Protein AF-A0A3N4M3K9-F1 (afdb_monomer_lite)

Foldseek 3Di:
DVVLCVVVCVVVVLVVVLVVVLCPDCVVVVLVVLLVVLLVVVCVVPVCLVVDDPVVSVVVSVVVVVVPPPSCPSVVVVSVVSVVVCVVVVVVSVVVVD

pLDDT: mean 87.29, std 6.63, range [66.44, 96.31]

Sequence (98 aa):
LPKTFKSRGYFDSLRKDLFTTYVNSEQKSTLITSLQSLAEAEIEKDPGLLDRNRAKAALLLDGVVEREKEVYKGVEGEIDDMLMYQRRRVEELVRGIL

InterPro domains:
  IPR055264 BOD1/SHG1 domain [PF05205] (3-87)

Structure (mmCIF, N/CA/C/O backbone):
data_AF-A0A3N4M3K9-F1
#
_entry.id   AF-A0A3N4M3K9-F1
#
loop_
_atom_site.group_PDB
_atom_site.id
_atom_site.type_symbol
_atom_site.label_atom_id
_atom_site.label_alt_id
_atom_site.label_comp_id
_atom_site.label_asym_id
_atom_site.label_entity_id
_atom_site.label_seq_id
_atom_site.pdbx_PDB_ins_code
_atom_site.Cartn_x
_atom_site.Cartn_y
_atom_site.Cartn_z
_atom_site.occupancy
_atom_site.B_iso_or_equiv
_atom_site.auth_seq_id
_atom_site.auth_comp_id
_atom_site.auth_asym_id
_atom_site.auth_atom_id
_atom_site.pdbx_PDB_model_num
ATOM 1 N N . LEU A 1 1 ? 3.381 1.907 -32.767 1.00 66.44 1 LEU A N 1
ATOM 2 C CA . LEU A 1 1 ? 4.131 2.291 -31.549 1.00 66.44 1 LEU A CA 1
ATOM 3 C C . LEU A 1 1 ? 3.484 1.761 -30.258 1.00 66.44 1 LEU A C 1
ATOM 5 O O . LEU A 1 1 ? 4.001 0.754 -29.791 1.00 66.44 1 LEU A O 1
ATOM 9 N N . PRO A 1 2 ? 2.343 2.259 -29.722 1.00 70.00 2 PRO A N 1
ATOM 10 C CA . PRO A 1 2 ? 1.759 1.709 -28.482 1.00 70.00 2 PRO A CA 1
ATOM 11 C C . PRO A 1 2 ? 1.353 0.230 -28.572 1.00 70.00 2 PRO A C 1
ATOM 13 O O . PRO A 1 2 ? 1.633 -0.548 -27.664 1.00 70.00 2 PRO A O 1
ATOM 16 N N . LYS A 1 3 ? 0.733 -0.179 -29.692 1.00 75.12 3 LYS A N 1
ATOM 17 C CA . LYS A 1 3 ? 0.383 -1.590 -29.947 1.00 75.12 3 LYS A CA 1
ATOM 18 C C . LYS A 1 3 ? 1.621 -2.488 -29.979 1.00 75.12 3 LYS A C 1
ATOM 20 O O . LYS A 1 3 ? 1.607 -3.534 -29.351 1.00 75.12 3 LYS A O 1
ATOM 25 N N . THR A 1 4 ? 2.687 -2.047 -30.647 1.00 74.19 4 THR A N 1
ATOM 26 C CA . THR A 1 4 ? 3.955 -2.783 -30.771 1.00 74.19 4 THR A CA 1
ATOM 27 C C . THR A 1 4 ? 4.698 -2.886 -29.436 1.00 74.19 4 THR A C 1
ATOM 29 O O . THR A 1 4 ? 5.226 -3.938 -29.100 1.00 74.19 4 THR A O 1
ATOM 32 N N . PHE A 1 5 ? 4.702 -1.811 -28.643 1.00 78.38 5 PHE A N 1
ATOM 33 C CA . PHE A 1 5 ? 5.297 -1.785 -27.306 1.00 78.38 5 PHE A CA 1
ATOM 34 C C . PHE A 1 5 ? 4.583 -2.749 -26.349 1.00 78.38 5 PHE A C 1
ATOM 36 O O . PHE A 1 5 ? 5.228 -3.513 -25.634 1.00 78.38 5 PHE A O 1
ATOM 43 N N . LYS A 1 6 ? 3.243 -2.771 -26.388 1.00 78.81 6 LYS A N 1
ATOM 44 C CA . LYS A 1 6 ? 2.442 -3.742 -25.631 1.00 78.81 6 LYS A CA 1
ATOM 45 C C . LYS A 1 6 ? 2.633 -5.173 -26.143 1.00 78.81 6 LYS A C 1
ATOM 47 O O . LYS A 1 6 ? 2.839 -6.069 -25.334 1.00 78.81 6 LYS A O 1
ATOM 52 N N . SER A 1 7 ? 2.611 -5.398 -27.460 1.00 79.06 7 SER A N 1
ATOM 53 C CA . SER A 1 7 ? 2.724 -6.744 -28.044 1.00 79.06 7 SER A CA 1
ATOM 54 C C . SER A 1 7 ? 4.100 -7.384 -27.843 1.00 79.06 7 SER A C 1
ATO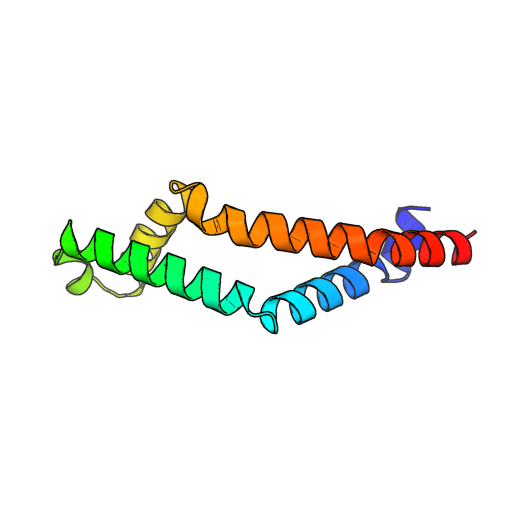M 56 O O . SER A 1 7 ? 4.195 -8.604 -27.840 1.00 79.06 7 SER A O 1
ATOM 58 N N . ARG A 1 8 ? 5.160 -6.584 -27.660 1.00 82.44 8 ARG A N 1
ATOM 59 C CA . ARG A 1 8 ? 6.508 -7.063 -27.304 1.00 82.44 8 ARG A CA 1
ATOM 60 C C . ARG A 1 8 ? 6.688 -7.360 -25.807 1.00 82.44 8 ARG A C 1
ATOM 62 O O . ARG A 1 8 ? 7.770 -7.762 -25.404 1.00 82.44 8 ARG A O 1
ATOM 69 N N . GLY A 1 9 ? 5.658 -7.159 -24.981 1.00 85.00 9 GLY A N 1
ATOM 70 C CA . GLY A 1 9 ? 5.692 -7.477 -23.549 1.00 85.00 9 GLY A CA 1
ATOM 71 C C . GLY A 1 9 ? 6.375 -6.434 -22.660 1.00 85.00 9 GLY A C 1
ATOM 72 O O . GLY A 1 9 ? 6.340 -6.576 -21.442 1.00 85.00 9 GLY A O 1
ATOM 73 N N . TYR A 1 10 ? 6.920 -5.348 -23.220 1.00 83.94 10 TYR A N 1
ATOM 74 C CA . TYR A 1 10 ? 7.659 -4.337 -22.451 1.00 83.94 10 TYR A CA 1
ATOM 75 C C . TYR A 1 10 ? 6.829 -3.674 -21.351 1.00 83.94 10 TYR A C 1
ATOM 77 O O . TYR A 1 10 ? 7.348 -3.393 -20.274 1.00 83.94 10 TYR A O 1
ATOM 85 N N . PHE A 1 11 ? 5.530 -3.471 -21.587 1.00 84.75 11 PHE A N 1
ATOM 86 C CA . PHE A 1 11 ? 4.623 -2.970 -20.554 1.00 84.75 11 PHE A CA 1
ATOM 87 C C . PHE A 1 11 ? 4.536 -3.921 -19.352 1.00 84.75 11 PHE A C 1
ATOM 89 O O . PHE A 1 11 ? 4.615 -3.476 -18.210 1.00 84.75 11 PHE A O 1
ATOM 96 N N . ASP A 1 12 ? 4.390 -5.225 -19.599 1.00 88.31 12 ASP A N 1
ATOM 97 C CA . ASP A 1 12 ? 4.263 -6.204 -18.519 1.00 88.31 12 ASP A CA 1
ATOM 98 C C . ASP A 1 12 ? 5.582 -6.378 -17.758 1.00 88.31 12 ASP A C 1
ATOM 100 O O . ASP A 1 12 ? 5.567 -6.481 -16.535 1.00 88.31 12 ASP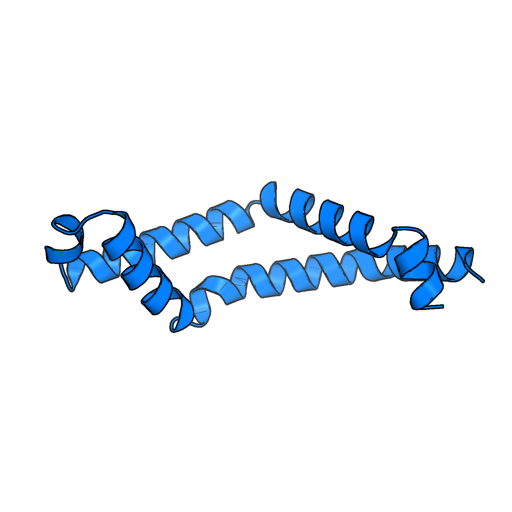 A O 1
ATOM 104 N N . SER A 1 13 ? 6.720 -6.326 -18.459 1.00 88.25 13 SER A N 1
ATOM 105 C CA . SER A 1 13 ? 8.048 -6.314 -17.838 1.00 88.25 13 SER A CA 1
ATOM 106 C C . SER A 1 13 ? 8.237 -5.112 -16.915 1.00 88.25 13 SER A C 1
ATOM 108 O O . SER A 1 13 ? 8.600 -5.293 -15.760 1.00 88.25 13 SER A O 1
ATOM 110 N N . LEU A 1 14 ? 7.918 -3.898 -17.373 1.00 86.69 14 LEU A N 1
ATOM 111 C CA . LEU A 1 14 ? 8.028 -2.694 -16.542 1.00 86.69 14 LEU A CA 1
ATOM 112 C C . LEU A 1 14 ? 7.094 -2.735 -15.331 1.00 86.69 14 LEU A C 1
ATOM 114 O O . LEU A 1 14 ? 7.505 -2.378 -14.234 1.00 86.69 14 LEU A O 1
ATOM 118 N N . ARG A 1 15 ? 5.854 -3.207 -15.511 1.00 87.88 15 ARG A N 1
ATOM 119 C CA . ARG A 1 15 ? 4.897 -3.381 -14.411 1.00 87.88 15 ARG A CA 1
ATOM 120 C C . ARG A 1 15 ? 5.418 -4.363 -13.360 1.00 87.88 15 ARG A C 1
ATOM 122 O O . ARG A 1 15 ? 5.278 -4.104 -12.169 1.00 87.88 15 ARG A O 1
ATOM 129 N N . LYS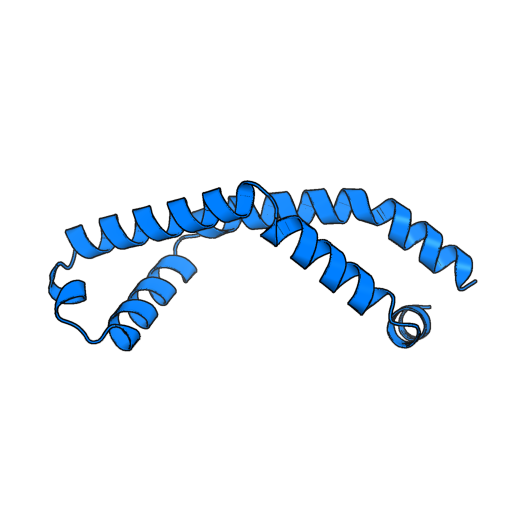 A 1 16 ? 5.990 -5.491 -13.794 1.00 91.31 16 LYS A N 1
ATOM 130 C CA . LYS A 1 16 ? 6.584 -6.496 -12.901 1.00 91.31 16 LYS A CA 1
ATOM 131 C C . LYS A 1 16 ? 7.785 -5.935 -12.156 1.00 91.31 16 LYS A C 1
ATOM 133 O O . LYS A 1 16 ? 7.827 -6.066 -10.941 1.00 91.31 16 LYS A O 1
ATOM 138 N N . ASP A 1 17 ? 8.695 -5.272 -12.862 1.00 88.88 17 ASP A N 1
ATOM 139 C CA . ASP A 1 17 ? 9.879 -4.665 -12.257 1.00 88.88 17 ASP A CA 1
ATOM 140 C C . ASP A 1 17 ? 9.477 -3.624 -11.207 1.00 88.88 17 ASP A C 1
ATOM 142 O O . ASP A 1 17 ? 9.941 -3.701 -10.076 1.00 88.88 17 ASP A O 1
ATOM 146 N N . LEU A 1 18 ? 8.548 -2.721 -11.543 1.00 89.62 18 LEU A N 1
ATOM 147 C CA . LEU A 1 18 ? 8.016 -1.714 -10.622 1.00 89.62 18 LEU A CA 1
ATOM 148 C C . LEU A 1 18 ? 7.413 -2.357 -9.366 1.00 89.62 18 LEU A C 1
ATOM 150 O O . LEU A 1 18 ? 7.739 -1.965 -8.248 1.00 89.62 18 LEU A O 1
ATOM 154 N N . PHE A 1 19 ? 6.570 -3.378 -9.546 1.00 90.81 19 PHE A N 1
ATOM 155 C CA . PHE A 1 19 ? 5.968 -4.106 -8.432 1.00 90.81 19 PHE A CA 1
ATOM 156 C C . PHE A 1 19 ? 7.028 -4.780 -7.554 1.00 90.81 19 PHE A C 1
ATOM 158 O O . PHE A 1 19 ? 6.972 -4.681 -6.332 1.00 90.81 19 PHE A O 1
ATOM 165 N N . THR A 1 20 ? 8.014 -5.443 -8.158 1.00 92.06 20 THR A N 1
ATOM 166 C CA . THR A 1 20 ? 9.107 -6.087 -7.427 1.00 92.06 20 THR A CA 1
ATOM 167 C C . THR A 1 20 ? 9.971 -5.068 -6.689 1.00 92.06 20 THR A C 1
ATOM 169 O O . THR A 1 20 ? 10.343 -5.326 -5.547 1.00 92.06 20 THR A O 1
ATOM 172 N N . THR A 1 21 ? 10.273 -3.916 -7.286 1.00 89.31 21 THR A N 1
ATOM 173 C CA . THR A 1 21 ? 11.016 -2.841 -6.618 1.00 89.31 21 THR A CA 1
ATOM 174 C C . THR A 1 21 ? 10.245 -2.326 -5.408 1.00 89.31 21 THR A C 1
ATOM 176 O O . THR A 1 21 ? 10.799 -2.308 -4.315 1.00 89.31 21 THR A O 1
ATOM 179 N N . TYR A 1 22 ? 8.959 -2.012 -5.571 1.00 89.56 22 TYR A N 1
ATOM 180 C CA . TYR A 1 22 ? 8.112 -1.541 -4.476 1.00 89.56 22 TYR A CA 1
ATOM 181 C C . TYR A 1 22 ? 7.972 -2.566 -3.341 1.00 89.56 22 TYR A C 1
ATOM 183 O O . TYR A 1 22 ? 8.138 -2.241 -2.171 1.00 89.56 22 TYR A O 1
ATOM 191 N N . VAL A 1 23 ? 7.719 -3.840 -3.656 1.00 90.31 23 VAL A N 1
ATOM 192 C CA . VAL A 1 23 ? 7.540 -4.881 -2.625 1.00 90.31 23 VAL A CA 1
ATOM 193 C C . VAL A 1 23 ? 8.812 -5.122 -1.800 1.00 90.31 23 VAL A C 1
ATOM 195 O O . VAL A 1 23 ? 8.718 -5.620 -0.675 1.00 90.31 23 VAL A O 1
ATOM 198 N N . ASN A 1 24 ? 9.981 -4.778 -2.342 1.00 90.50 24 ASN A N 1
ATOM 199 C CA . ASN A 1 24 ? 11.270 -4.887 -1.661 1.00 90.50 24 ASN A CA 1
ATOM 200 C C . ASN A 1 24 ? 11.758 -3.560 -1.057 1.00 90.50 24 ASN A C 1
ATOM 202 O O . ASN A 1 24 ? 12.844 -3.538 -0.481 1.00 90.50 24 ASN A O 1
ATOM 206 N N . SER A 1 25 ? 11.002 -2.468 -1.189 1.00 87.12 25 SER A N 1
ATOM 207 C CA . SER A 1 25 ? 11.389 -1.161 -0.664 1.00 87.12 25 SER A CA 1
ATOM 208 C C . SER A 1 25 ? 10.912 -0.958 0.779 1.00 87.12 25 SER A C 1
ATOM 210 O O . SER A 1 25 ? 10.021 -1.659 1.273 1.00 87.12 25 SER A O 1
ATOM 212 N N . GLU A 1 26 ? 11.491 0.021 1.477 1.00 87.56 26 GLU A N 1
ATOM 213 C CA . GLU A 1 26 ? 11.076 0.363 2.845 1.00 87.56 26 GLU A CA 1
ATOM 214 C C . GLU A 1 26 ? 9.636 0.895 2.892 1.00 87.56 26 GLU A C 1
ATOM 216 O O . GLU A 1 26 ? 8.929 0.698 3.879 1.00 87.56 26 GLU A O 1
ATOM 221 N N . GLN A 1 27 ? 9.147 1.471 1.797 1.00 84.75 27 GLN A N 1
ATOM 222 C CA . GLN A 1 27 ? 7.806 2.040 1.670 1.00 84.75 27 GLN A CA 1
ATOM 223 C C . GLN A 1 27 ? 6.701 0.988 1.799 1.00 84.75 27 GLN A C 1
ATOM 225 O O . GLN A 1 27 ? 5.610 1.307 2.272 1.00 84.75 27 GLN A O 1
ATOM 230 N N . LYS A 1 28 ? 6.968 -0.282 1.463 1.00 90.44 28 LYS A N 1
ATOM 231 C CA . LYS A 1 28 ? 6.048 -1.376 1.809 1.00 90.44 28 LYS A CA 1
ATOM 232 C C . LYS A 1 28 ? 5.854 -1.464 3.321 1.00 90.44 28 LYS A C 1
ATOM 234 O O . LYS A 1 28 ? 4.733 -1.661 3.784 1.00 90.44 28 LYS A O 1
ATOM 239 N N . SER A 1 29 ? 6.937 -1.341 4.088 1.00 91.00 29 SER A N 1
ATOM 240 C CA . SER A 1 29 ? 6.861 -1.379 5.548 1.00 91.00 29 SER A CA 1
ATOM 241 C C . SER A 1 29 ? 6.119 -0.155 6.085 1.00 91.00 29 SER A C 1
ATOM 243 O O . SER A 1 29 ? 5.253 -0.307 6.939 1.00 91.00 29 SER A O 1
ATOM 245 N N . THR A 1 30 ? 6.344 1.027 5.500 1.00 89.81 30 THR A N 1
ATOM 246 C CA . THR A 1 30 ? 5.582 2.245 5.806 1.00 89.81 30 THR A CA 1
ATOM 247 C C . THR A 1 30 ? 4.082 2.061 5.573 1.00 89.81 30 THR A C 1
ATOM 249 O O . THR A 1 30 ? 3.306 2.363 6.473 1.00 89.81 30 THR A O 1
ATOM 252 N N . LEU A 1 31 ? 3.665 1.502 4.427 1.00 91.06 31 LEU A N 1
ATOM 253 C CA . LEU A 1 31 ? 2.249 1.230 4.151 1.00 91.06 31 LEU A CA 1
ATOM 254 C C . LEU A 1 31 ? 1.643 0.281 5.192 1.00 91.06 31 LEU A C 1
ATOM 256 O O . LEU A 1 31 ? 0.550 0.534 5.691 1.00 91.06 31 LEU A O 1
ATOM 260 N N . ILE A 1 32 ? 2.345 -0.806 5.529 1.00 93.06 32 ILE A N 1
ATOM 261 C CA . ILE A 1 32 ? 1.875 -1.769 6.534 1.00 93.06 32 ILE A CA 1
ATOM 262 C C . ILE A 1 32 ? 1.682 -1.076 7.886 1.00 93.06 32 ILE A C 1
ATOM 264 O O . ILE A 1 32 ? 0.638 -1.257 8.506 1.00 93.06 32 ILE A O 1
ATOM 268 N N . THR A 1 33 ? 2.642 -0.253 8.310 1.00 92.50 33 THR A N 1
ATOM 269 C CA . THR A 1 33 ? 2.549 0.514 9.558 1.00 92.50 33 THR A CA 1
ATOM 270 C C . THR A 1 33 ? 1.361 1.474 9.536 1.00 92.50 33 THR A C 1
ATOM 272 O O . THR A 1 33 ? 0.593 1.511 10.491 1.00 92.50 33 THR A O 1
ATOM 275 N N . SER A 1 34 ? 1.142 2.203 8.439 1.00 91.75 34 SER A N 1
ATOM 276 C CA . SER A 1 34 ? -0.014 3.099 8.303 1.00 91.75 34 SER A CA 1
ATOM 277 C C . SER A 1 34 ? -1.347 2.350 8.386 1.00 91.75 34 SER A C 1
ATOM 279 O O . SER A 1 34 ? -2.264 2.811 9.064 1.00 91.75 34 SER A O 1
ATOM 281 N N . LEU A 1 35 ? -1.452 1.180 7.748 1.00 93.94 35 LEU A N 1
ATOM 282 C CA . LEU A 1 35 ? -2.641 0.326 7.828 1.00 93.94 35 LEU A CA 1
ATOM 283 C C . LEU A 1 35 ? -2.868 -0.207 9.249 1.00 93.94 35 LEU A C 1
ATOM 285 O O . LEU A 1 35 ? -4.007 -0.249 9.706 1.00 93.94 35 LEU A O 1
ATOM 289 N N . GLN A 1 3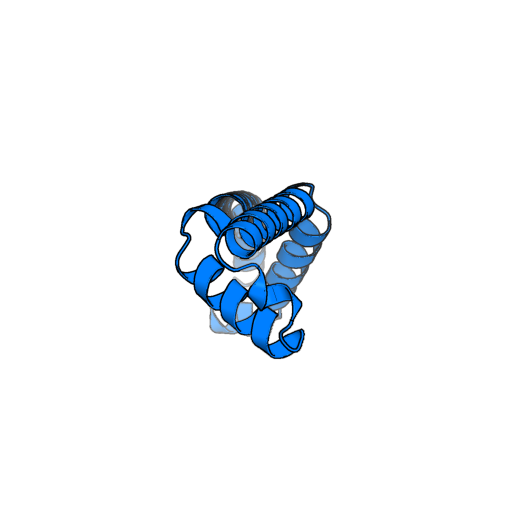6 ? -1.799 -0.588 9.953 1.00 94.31 36 GLN A N 1
ATOM 290 C CA . GLN A 1 36 ? -1.870 -1.034 11.347 1.00 94.31 36 GLN A CA 1
ATOM 291 C C . GLN A 1 36 ? -2.353 0.086 12.265 1.00 94.31 36 GLN A C 1
ATOM 293 O O . GLN A 1 36 ? -3.326 -0.114 12.983 1.00 94.31 36 GLN A O 1
ATOM 298 N N . SER A 1 37 ? -1.751 1.274 12.185 1.00 93.56 37 SER A N 1
ATOM 299 C CA . SER A 1 37 ? -2.160 2.418 13.005 1.00 93.56 37 SER A CA 1
ATOM 300 C C . SER A 1 37 ? -3.605 2.841 12.735 1.00 93.56 37 SER A C 1
ATOM 302 O O . SER A 1 37 ? -4.332 3.180 13.666 1.00 93.56 37 SER A O 1
ATOM 304 N N . LEU A 1 38 ? -4.055 2.789 11.477 1.00 94.38 38 LEU A N 1
ATOM 305 C CA . LEU A 1 38 ? -5.455 3.048 11.140 1.00 94.38 38 LEU A CA 1
ATOM 306 C C . LEU A 1 38 ? -6.379 1.990 11.748 1.00 94.38 38 LEU A C 1
ATOM 308 O O . LEU A 1 38 ? -7.410 2.338 12.322 1.00 94.38 38 LEU A O 1
ATOM 312 N N . ALA A 1 39 ? -6.016 0.711 11.644 1.00 93.75 39 ALA A N 1
ATOM 313 C CA . ALA A 1 39 ? -6.802 -0.372 12.218 1.00 93.75 39 ALA A CA 1
ATOM 314 C C . ALA A 1 39 ? -6.883 -0.276 13.747 1.00 93.75 39 ALA A C 1
ATOM 316 O O . ALA A 1 39 ? -7.964 -0.442 14.304 1.00 93.75 39 ALA A O 1
ATOM 317 N N . GLU A 1 40 ? -5.775 0.036 14.418 1.00 95.19 40 GLU A N 1
ATOM 318 C CA . GLU A 1 40 ? -5.719 0.266 15.865 1.00 95.19 40 GLU A CA 1
ATOM 319 C C . GLU A 1 40 ? -6.631 1.426 16.276 1.00 95.19 40 GLU A C 1
ATOM 321 O O . GLU A 1 40 ? -7.498 1.248 17.130 1.00 95.19 40 GLU A O 1
ATOM 326 N N . ALA A 1 41 ? -6.522 2.573 15.600 1.00 94.81 41 ALA A N 1
ATOM 327 C CA . ALA A 1 41 ? -7.369 3.732 15.866 1.00 94.81 41 ALA A CA 1
ATOM 328 C C . ALA A 1 41 ? -8.862 3.443 15.634 1.00 94.81 41 ALA A C 1
ATOM 330 O O . ALA A 1 41 ? -9.719 4.018 16.306 1.00 94.81 41 ALA A O 1
ATOM 331 N N . GLU A 1 42 ? -9.203 2.574 14.682 1.00 94.62 42 GLU A N 1
ATOM 332 C CA . GLU A 1 42 ? -10.594 2.195 14.435 1.00 94.62 42 GLU A CA 1
ATOM 333 C C . GLU A 1 42 ? -11.110 1.168 15.454 1.00 94.62 42 GLU A C 1
ATOM 335 O O . GLU A 1 42 ? -12.261 1.259 15.875 1.00 94.62 42 GLU A O 1
ATOM 340 N N . ILE A 1 43 ? -10.260 0.249 15.923 1.00 95.19 43 ILE A N 1
ATOM 341 C CA . ILE A 1 43 ? -10.579 -0.681 17.019 1.00 95.19 43 ILE A CA 1
ATOM 342 C C . ILE A 1 43 ? -10.799 0.076 18.334 1.00 95.19 43 ILE A C 1
ATOM 344 O O . ILE A 1 43 ? -11.692 -0.280 19.097 1.00 95.19 43 ILE A O 1
ATOM 348 N N . GLU A 1 44 ? -10.034 1.135 18.603 1.00 96.31 44 GLU A N 1
ATOM 349 C CA . GLU A 1 44 ? -10.259 1.987 19.777 1.00 96.31 44 GLU A CA 1
ATOM 350 C C . GLU A 1 44 ? -11.635 2.672 19.744 1.00 96.31 44 GLU A C 1
ATOM 352 O O . GLU A 1 44 ? -12.275 2.826 20.786 1.00 96.31 44 GLU A O 1
ATOM 357 N N . LYS A 1 45 ? -12.118 3.053 18.553 1.00 95.19 45 LYS A N 1
ATOM 358 C CA . LYS A 1 45 ? -13.449 3.657 18.368 1.00 95.19 45 LYS A CA 1
ATOM 359 C C . LYS A 1 45 ? -14.579 2.628 18.416 1.00 95.19 45 LYS A C 1
ATOM 361 O O . LYS A 1 45 ? -15.622 2.909 19.005 1.00 95.19 45 LYS A O 1
ATOM 366 N N . ASP A 1 46 ? -14.391 1.468 17.788 1.00 94.75 46 ASP A N 1
ATOM 367 C CA . ASP A 1 46 ? -15.332 0.341 17.794 1.00 94.75 46 ASP A CA 1
ATOM 368 C C . ASP A 1 46 ? -14.622 -0.959 18.219 1.00 94.75 46 ASP A C 1
ATOM 370 O O . ASP A 1 46 ? -14.218 -1.761 17.366 1.00 94.75 46 ASP A O 1
ATOM 374 N N . PRO A 1 47 ? -14.524 -1.233 19.537 1.00 94.75 47 PRO A N 1
ATOM 375 C CA . PRO A 1 47 ? -13.942 -2.479 20.040 1.00 94.75 47 PRO A CA 1
ATOM 376 C C . PRO A 1 47 ? -14.661 -3.734 19.528 1.00 94.75 47 PRO A C 1
ATOM 378 O O . PRO A 1 47 ? -14.052 -4.798 19.417 1.00 94.75 47 PRO A O 1
ATOM 381 N N . GLY A 1 48 ? -15.939 -3.608 19.145 1.00 94.12 48 GLY A N 1
ATOM 382 C CA . GLY A 1 48 ? -16.735 -4.693 18.577 1.00 94.12 48 GLY A CA 1
ATOM 383 C C . GLY A 1 48 ? -16.236 -5.170 17.210 1.00 94.12 48 GLY A C 1
ATOM 384 O O . GLY A 1 48 ? -16.693 -6.204 16.721 1.00 94.12 48 GLY A O 1
ATOM 385 N N . LEU A 1 49 ? -15.286 -4.472 16.575 1.00 93.50 49 LEU A N 1
ATOM 386 C CA . LEU A 1 49 ? -14.559 -4.984 15.410 1.00 93.50 49 LEU A CA 1
ATOM 387 C C . LEU A 1 49 ? -13.810 -6.287 15.719 1.00 93.50 49 LEU A C 1
ATOM 389 O O . LEU A 1 49 ? -13.748 -7.157 14.848 1.00 93.50 49 LEU A O 1
ATOM 393 N N . LEU A 1 50 ? -13.302 -6.448 16.945 1.00 92.75 50 LEU A N 1
ATOM 394 C CA . LEU A 1 50 ? -12.581 -7.649 17.378 1.00 92.75 50 LEU A CA 1
ATOM 395 C C . LEU A 1 50 ? -13.496 -8.868 17.546 1.00 92.75 50 LEU A C 1
ATOM 397 O O . LEU A 1 50 ? -13.058 -9.999 17.336 1.00 92.75 50 LEU A O 1
ATOM 401 N N . ASP A 1 51 ? -14.772 -8.640 17.855 1.00 94.75 51 ASP A N 1
ATOM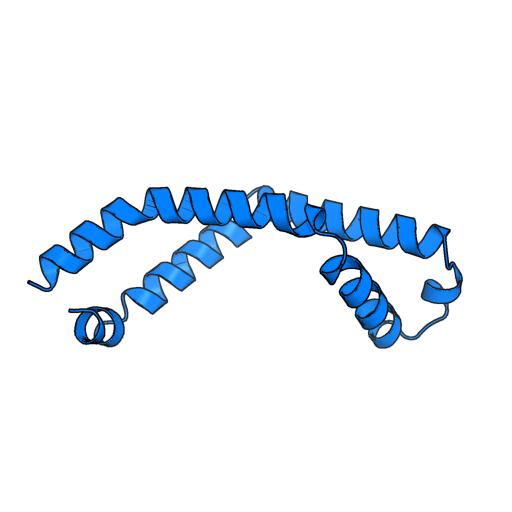 402 C CA . ASP A 1 51 ? -15.775 -9.698 18.022 1.00 94.75 51 ASP A CA 1
ATOM 403 C C . ASP A 1 51 ? -16.338 -10.197 16.680 1.00 94.75 51 ASP A C 1
ATOM 405 O O . ASP A 1 51 ? -17.021 -11.224 16.601 1.00 94.75 51 ASP A O 1
ATOM 409 N N . ARG A 1 52 ? -16.078 -9.468 15.587 1.00 93.31 52 ARG A N 1
ATOM 410 C CA . ARG A 1 52 ? -16.551 -9.832 14.248 1.00 93.31 52 ARG A CA 1
ATOM 411 C C . ARG A 1 52 ? -15.679 -10.922 13.639 1.00 93.31 52 ARG A C 1
ATOM 413 O O . ARG A 1 52 ? -14.485 -11.048 13.891 1.00 93.31 52 ARG A O 1
ATOM 420 N N . ASN A 1 53 ? -16.270 -11.668 12.704 1.00 95.44 53 ASN A N 1
ATOM 421 C CA . ASN A 1 53 ? -15.477 -12.499 11.805 1.00 95.44 53 ASN A CA 1
ATOM 422 C C . ASN A 1 53 ? -14.440 -11.626 11.075 1.00 95.44 53 ASN A C 1
ATOM 424 O O . ASN A 1 53 ? -14.788 -10.577 10.527 1.00 95.44 53 ASN A O 1
ATOM 428 N N . ARG A 1 54 ? -13.195 -12.113 11.012 1.00 92.06 54 ARG A N 1
ATOM 429 C CA . ARG A 1 54 ? -12.052 -11.443 10.375 1.00 92.06 54 ARG A CA 1
ATOM 430 C C . ARG A 1 54 ? -12.357 -10.882 8.988 1.00 92.06 54 ARG A C 1
ATOM 432 O O . ARG A 1 54 ? -11.985 -9.752 8.715 1.00 92.06 54 ARG A O 1
ATOM 439 N N . ALA A 1 55 ? -13.062 -11.623 8.132 1.00 93.94 55 ALA A N 1
ATOM 440 C CA . ALA A 1 55 ? -13.402 -11.160 6.786 1.00 93.94 55 ALA A CA 1
ATOM 441 C C . ALA A 1 55 ? -14.334 -9.939 6.814 1.00 93.94 55 ALA A C 1
ATOM 443 O O . ALA A 1 55 ? -14.175 -9.009 6.031 1.00 93.94 55 ALA A O 1
ATOM 444 N N . LYS A 1 56 ? -15.290 -9.911 7.750 1.00 94.69 56 LYS A N 1
ATOM 445 C CA . LYS A 1 56 ? -16.205 -8.777 7.922 1.00 94.69 56 LYS A CA 1
ATOM 446 C C . LYS A 1 56 ? -15.495 -7.568 8.530 1.00 94.69 56 LYS A C 1
ATOM 448 O O . LYS A 1 56 ? -1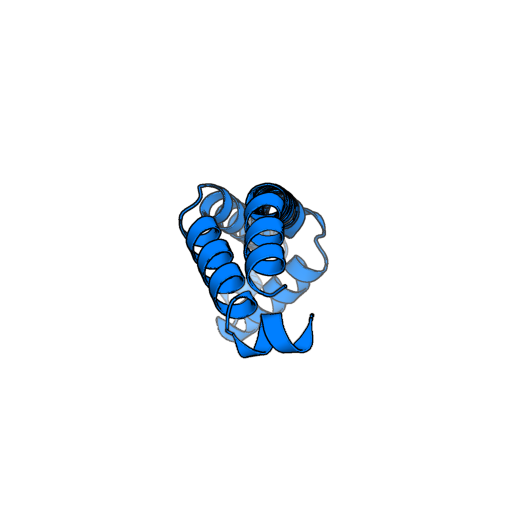5.780 -6.450 8.121 1.00 94.69 56 LYS A O 1
ATOM 453 N N . ALA A 1 57 ? -14.599 -7.786 9.491 1.00 93.50 57 ALA A N 1
ATOM 454 C CA . ALA A 1 57 ? -13.778 -6.720 10.063 1.00 93.50 57 ALA A CA 1
ATOM 455 C C . ALA A 1 57 ? -12.840 -6.113 9.006 1.00 93.50 57 ALA A C 1
ATOM 457 O O . ALA A 1 57 ? -12.813 -4.897 8.856 1.00 93.50 57 ALA A O 1
ATOM 458 N N . ALA A 1 58 ? -12.168 -6.952 8.209 1.00 93.62 58 ALA A N 1
ATOM 459 C CA . ALA A 1 58 ? -11.307 -6.517 7.110 1.00 93.62 58 ALA A CA 1
ATOM 460 C C . ALA A 1 58 ? -12.065 -5.648 6.097 1.00 93.62 58 ALA A C 1
ATOM 462 O O . ALA A 1 58 ? -11.622 -4.550 5.803 1.00 93.62 58 ALA A O 1
ATOM 463 N N . LEU A 1 59 ? -13.257 -6.069 5.658 1.00 94.81 59 LEU A N 1
ATOM 464 C CA . LEU A 1 59 ? -14.086 -5.271 4.744 1.00 94.81 59 LEU A CA 1
ATOM 465 C C . LEU A 1 59 ? -14.462 -3.887 5.303 1.00 94.81 59 LEU A C 1
ATOM 467 O O . LEU A 1 59 ? -14.583 -2.925 4.548 1.00 94.81 59 LEU A O 1
ATOM 471 N N . LEU A 1 60 ? -14.687 -3.779 6.615 1.00 94.12 60 LEU A N 1
ATOM 472 C CA . LEU A 1 60 ? -14.999 -2.498 7.252 1.00 94.12 60 LEU A CA 1
ATOM 473 C C . LEU A 1 60 ? -13.766 -1.595 7.312 1.00 94.12 60 LEU A C 1
ATOM 475 O O . LEU A 1 60 ? -13.877 -0.414 6.986 1.00 94.12 60 LEU A O 1
ATOM 479 N N . LEU A 1 61 ? -12.615 -2.162 7.678 1.00 93.19 61 LEU A N 1
ATOM 480 C CA . LEU A 1 61 ? -11.332 -1.462 7.703 1.00 93.19 61 LEU A CA 1
ATOM 481 C C . LEU A 1 61 ? -10.919 -1.001 6.303 1.00 93.19 61 LEU A C 1
ATOM 483 O O . LEU A 1 61 ? -10.578 0.166 6.148 1.00 93.19 61 LEU A O 1
ATOM 487 N N . ASP A 1 62 ? -11.053 -1.848 5.280 1.00 92.06 62 ASP A N 1
ATOM 488 C CA . ASP A 1 62 ? -10.811 -1.481 3.878 1.00 92.06 62 ASP A CA 1
ATOM 489 C C . ASP A 1 62 ? -11.662 -0.271 3.477 1.00 92.06 62 ASP A C 1
ATOM 491 O O . ASP A 1 62 ? -11.169 0.682 2.880 1.00 92.06 62 ASP A O 1
ATOM 495 N N . GLY A 1 63 ? -12.935 -0.251 3.884 1.00 92.75 63 GLY A N 1
ATOM 496 C CA . GLY A 1 63 ? -13.802 0.899 3.651 1.00 92.75 63 GLY A CA 1
ATOM 497 C C . GLY A 1 63 ? -13.304 2.185 4.322 1.00 92.75 63 GLY A C 1
ATOM 498 O O . GLY A 1 63 ? -13.509 3.266 3.774 1.00 92.75 63 GLY A O 1
ATOM 499 N N . VAL A 1 64 ? -12.688 2.102 5.505 1.00 92.81 64 VAL A N 1
ATOM 500 C CA . VAL A 1 64 ? -12.078 3.260 6.186 1.00 92.81 64 VAL A CA 1
ATOM 501 C C . VAL A 1 64 ? -10.820 3.709 5.450 1.00 92.81 64 VAL A C 1
ATOM 503 O O . VAL A 1 64 ? -10.685 4.898 5.178 1.00 92.81 64 VAL A O 1
ATOM 506 N N . VAL A 1 65 ? -9.955 2.768 5.071 1.00 92.12 65 VAL A N 1
ATOM 507 C CA . VAL A 1 65 ? -8.727 3.030 4.312 1.00 92.12 65 VAL A CA 1
ATOM 508 C C . VAL A 1 65 ? -9.029 3.758 2.999 1.00 92.12 65 VAL A C 1
ATOM 510 O O . VAL A 1 65 ? -8.413 4.779 2.722 1.00 92.12 65 VAL A O 1
ATOM 513 N N . GLU A 1 66 ? -10.028 3.311 2.234 1.00 89.06 66 GLU A N 1
ATOM 514 C CA . GLU A 1 66 ? -10.461 3.949 0.976 1.00 89.06 66 GLU A CA 1
ATOM 515 C C . GLU A 1 66 ? -10.913 5.411 1.152 1.00 89.06 66 GLU A C 1
ATOM 517 O O . GLU A 1 66 ? -10.837 6.218 0.225 1.00 89.06 66 GLU A O 1
ATOM 522 N N . ARG A 1 67 ? -11.399 5.780 2.344 1.00 89.94 67 ARG A N 1
ATOM 523 C CA . ARG A 1 67 ? -11.790 7.163 2.659 1.00 89.94 67 ARG A CA 1
ATOM 524 C C . ARG A 1 67 ? -10.629 7.995 3.196 1.00 89.94 67 ARG A C 1
ATOM 526 O O . ARG A 1 67 ? -10.686 9.222 3.106 1.00 89.94 67 ARG A O 1
ATOM 533 N N . GLU A 1 68 ? -9.601 7.354 3.746 1.00 87.44 68 GLU A N 1
ATOM 534 C CA . GLU A 1 68 ? -8.443 8.019 4.329 1.00 87.44 68 GLU A CA 1
ATOM 535 C C . GLU A 1 68 ? -7.368 8.256 3.266 1.00 87.44 68 GLU A C 1
ATOM 537 O O . GLU A 1 68 ? -6.507 7.420 2.984 1.00 87.44 68 GLU A O 1
ATOM 542 N N . LYS A 1 69 ? -7.415 9.450 2.677 1.00 77.50 69 LYS A N 1
ATOM 543 C CA . LYS A 1 69 ? -6.564 9.846 1.550 1.00 77.50 69 LYS A CA 1
ATOM 544 C C . LYS A 1 69 ? -5.063 9.727 1.845 1.00 77.50 69 LYS A C 1
ATOM 546 O O . LYS A 1 69 ? -4.266 9.535 0.930 1.00 77.50 69 LYS A O 1
ATOM 551 N N . GLU A 1 70 ? -4.662 9.856 3.106 1.00 83.25 70 GLU A N 1
ATOM 552 C CA . GLU A 1 70 ? -3.249 9.894 3.478 1.00 83.25 70 GLU A CA 1
ATOM 553 C C . GLU A 1 70 ? -2.595 8.500 3.549 1.00 83.25 70 GLU A C 1
ATOM 555 O O . GLU A 1 70 ? -1.371 8.419 3.463 1.00 83.25 70 GLU A O 1
ATOM 560 N N . VAL A 1 71 ? -3.366 7.402 3.620 1.00 85.31 71 VAL A N 1
ATOM 561 C CA . VAL A 1 71 ? -2.803 6.036 3.717 1.00 85.31 71 VAL A CA 1
ATOM 562 C C . VAL A 1 71 ? -2.020 5.656 2.461 1.00 85.31 71 VAL A C 1
ATOM 564 O O . VAL A 1 71 ? -0.928 5.095 2.550 1.00 85.31 71 VAL A O 1
ATOM 567 N N . TYR A 1 72 ? -2.553 5.982 1.282 1.00 84.56 72 TYR A N 1
ATOM 568 C CA . TYR A 1 72 ? -1.928 5.619 0.007 1.00 84.56 72 TYR A CA 1
ATOM 569 C C . TYR A 1 72 ? -0.953 6.666 -0.521 1.00 84.56 72 TYR A C 1
ATOM 571 O O . TYR A 1 72 ? -0.087 6.336 -1.325 1.00 84.56 72 TYR A O 1
ATOM 579 N N . LYS A 1 73 ? -1.027 7.907 -0.040 1.00 80.62 73 LYS A N 1
ATOM 580 C CA . LYS A 1 73 ? -0.247 9.036 -0.563 1.00 80.62 73 LYS A CA 1
ATOM 581 C C . LYS A 1 73 ? 1.265 8.794 -0.570 1.00 80.62 73 LYS A C 1
ATOM 583 O O . LYS A 1 73 ? 1.942 9.175 -1.521 1.00 80.62 73 LYS A O 1
ATOM 588 N N . GLY A 1 74 ? 1.797 8.140 0.466 1.00 75.62 74 GLY A N 1
ATOM 589 C CA . GLY A 1 74 ? 3.219 7.779 0.524 1.00 75.62 74 GLY A CA 1
ATOM 590 C C . GLY A 1 74 ? 3.616 6.727 -0.519 1.00 75.62 74 GLY A C 1
ATOM 591 O O . GLY A 1 74 ? 4.715 6.772 -1.061 1.00 75.62 74 GLY A O 1
ATOM 592 N N . VAL A 1 75 ? 2.707 5.806 -0.837 1.00 81.94 75 VAL A N 1
ATOM 593 C CA . VAL A 1 75 ? 2.912 4.762 -1.849 1.00 81.94 75 VAL A CA 1
ATOM 594 C C . VAL A 1 75 ? 2.779 5.324 -3.258 1.00 81.94 75 VAL A C 1
ATOM 596 O O . VAL A 1 75 ? 3.586 4.992 -4.119 1.00 81.94 75 VAL A O 1
ATOM 599 N N . GLU A 1 76 ? 1.792 6.188 -3.490 1.00 84.50 76 GLU A N 1
ATOM 600 C CA . GLU A 1 76 ? 1.582 6.855 -4.776 1.00 84.50 76 GLU A CA 1
ATOM 601 C C . GLU A 1 76 ? 2.790 7.712 -5.166 1.00 84.50 76 GLU A C 1
ATOM 603 O O . GLU A 1 76 ? 3.292 7.570 -6.278 1.00 84.50 76 GLU A O 1
ATOM 608 N N . GLY A 1 77 ? 3.313 8.522 -4.237 1.00 84.94 77 GLY A N 1
ATOM 609 C CA . GLY A 1 77 ? 4.498 9.348 -4.491 1.00 84.94 77 GLY A CA 1
ATOM 610 C C . GLY A 1 77 ? 5.742 8.524 -4.832 1.00 84.94 77 GLY A C 1
ATOM 611 O O . GLY A 1 77 ? 6.456 8.838 -5.779 1.00 84.94 77 GLY A O 1
ATOM 612 N N . GLU A 1 78 ? 5.962 7.418 -4.123 1.00 81.94 78 GLU A N 1
ATOM 613 C CA . GLU A 1 78 ? 7.077 6.516 -4.414 1.00 81.94 78 GLU A CA 1
ATOM 614 C C . GLU A 1 78 ? 6.919 5.840 -5.783 1.00 81.94 78 GLU A C 1
ATOM 616 O O . GLU A 1 78 ? 7.871 5.744 -6.556 1.00 81.94 78 GLU A O 1
ATOM 621 N N . ILE A 1 79 ? 5.712 5.368 -6.107 1.00 85.25 79 ILE A N 1
ATOM 622 C CA . ILE A 1 79 ? 5.425 4.786 -7.419 1.00 85.25 79 ILE A CA 1
ATOM 623 C C . ILE A 1 79 ? 5.687 5.819 -8.520 1.00 85.25 79 ILE A C 1
ATOM 625 O O . ILE A 1 79 ? 6.284 5.467 -9.539 1.00 85.25 79 ILE A O 1
ATOM 629 N N . ASP A 1 80 ? 5.300 7.077 -8.315 1.00 87.38 80 ASP A N 1
ATOM 630 C CA . ASP A 1 80 ? 5.580 8.164 -9.250 1.00 87.38 80 ASP A CA 1
ATOM 631 C C . ASP A 1 80 ? 7.088 8.396 -9.423 1.00 87.38 80 ASP A C 1
ATOM 633 O O . ASP A 1 80 ? 7.566 8.455 -10.560 1.00 87.38 80 ASP A O 1
ATOM 637 N N . ASP A 1 81 ? 7.864 8.428 -8.339 1.00 87.25 81 ASP A N 1
ATOM 638 C CA . ASP A 1 81 ? 9.325 8.569 -8.389 1.00 87.25 81 ASP A CA 1
ATOM 639 C C . ASP A 1 81 ? 9.990 7.390 -9.120 1.00 87.25 81 ASP A C 1
ATOM 641 O O . ASP A 1 81 ? 10.850 7.574 -9.995 1.00 87.25 81 ASP A O 1
ATOM 645 N N . MET A 1 82 ? 9.541 6.162 -8.847 1.00 85.00 82 MET A N 1
ATOM 646 C CA . MET A 1 82 ? 9.994 4.972 -9.566 1.00 85.00 82 MET A CA 1
ATOM 647 C C . MET A 1 82 ? 9.646 5.053 -11.059 1.00 85.00 82 MET A C 1
ATOM 649 O O . MET A 1 82 ? 10.477 4.721 -11.909 1.00 85.00 82 MET A O 1
ATOM 653 N N . LEU A 1 83 ? 8.444 5.514 -11.414 1.00 83.69 83 LEU A N 1
ATOM 654 C CA . LEU A 1 83 ? 8.031 5.708 -12.805 1.00 83.69 83 LEU A CA 1
ATOM 655 C C . LEU A 1 83 ? 8.867 6.794 -13.497 1.00 83.69 83 LEU A C 1
ATOM 657 O O . LEU A 1 83 ? 9.263 6.610 -14.654 1.00 83.69 83 LEU A O 1
ATOM 661 N N . MET A 1 84 ? 9.203 7.884 -12.800 1.00 84.69 84 MET A N 1
ATOM 662 C CA . MET A 1 84 ? 10.109 8.915 -13.312 1.00 84.69 84 MET A CA 1
ATOM 663 C C . MET A 1 84 ? 11.505 8.354 -13.586 1.00 84.69 84 MET A C 1
ATOM 665 O O . MET A 1 84 ? 12.090 8.649 -14.632 1.00 84.69 84 MET A O 1
ATOM 669 N N . TYR A 1 85 ? 12.026 7.497 -12.707 1.00 81.75 85 TYR A N 1
ATOM 670 C CA . TYR A 1 85 ? 13.304 6.820 -12.926 1.00 81.75 85 TYR A CA 1
ATOM 671 C C . TYR A 1 85 ? 13.256 5.877 -14.141 1.00 81.75 85 TYR A C 1
ATOM 673 O O . TYR A 1 85 ? 14.150 5.894 -14.993 1.00 81.75 85 TYR A O 1
ATOM 681 N N . GLN A 1 86 ? 12.176 5.102 -14.280 1.00 80.75 86 GLN A N 1
ATOM 682 C CA . GLN A 1 86 ? 11.983 4.172 -15.399 1.00 80.75 86 GLN A CA 1
ATOM 683 C C . GLN A 1 86 ? 11.700 4.881 -16.734 1.00 80.75 86 GLN A C 1
ATOM 685 O O . GLN A 1 86 ? 11.845 4.264 -17.792 1.00 80.75 86 GLN A O 1
ATOM 690 N N . ARG A 1 87 ? 11.352 6.177 -16.730 1.00 81.56 87 ARG A N 1
ATOM 691 C CA . ARG A 1 87 ? 11.065 6.955 -17.945 1.00 81.56 87 ARG A CA 1
ATOM 692 C C . ARG A 1 87 ? 12.180 6.856 -18.987 1.00 81.56 87 ARG A C 1
ATOM 694 O O . ARG A 1 87 ? 11.896 6.640 -20.163 1.00 81.56 87 ARG A O 1
ATOM 701 N N . ARG A 1 88 ? 13.444 6.947 -18.561 1.00 80.88 88 ARG A N 1
ATOM 702 C CA . ARG A 1 88 ? 14.607 6.834 -19.461 1.00 80.88 88 ARG A CA 1
ATOM 703 C C . ARG A 1 88 ? 14.653 5.475 -20.169 1.00 80.88 88 ARG A C 1
ATOM 705 O O . ARG A 1 88 ? 14.842 5.407 -21.379 1.00 80.88 88 ARG A O 1
ATOM 712 N N . ARG A 1 89 ? 14.381 4.400 -19.429 1.00 79.19 89 ARG A N 1
ATOM 713 C CA . ARG A 1 89 ? 14.323 3.028 -19.951 1.00 79.19 89 ARG A CA 1
ATOM 714 C C . ARG A 1 89 ? 13.155 2.836 -20.922 1.00 79.19 89 ARG A C 1
ATOM 716 O O . ARG A 1 89 ? 13.299 2.158 -21.935 1.00 79.19 89 ARG A O 1
ATOM 723 N N . VAL A 1 90 ? 12.002 3.455 -20.656 1.00 80.75 90 VAL A N 1
ATOM 724 C CA . VAL A 1 90 ? 10.864 3.468 -21.595 1.00 80.75 90 VAL A CA 1
ATOM 725 C C . VAL A 1 90 ? 11.251 4.154 -22.907 1.00 80.75 90 VAL A C 1
ATOM 727 O O . VAL A 1 90 ? 10.961 3.623 -23.978 1.00 80.75 90 VAL A O 1
ATOM 730 N N . GLU A 1 91 ? 11.925 5.303 -22.836 1.00 84.00 91 GLU A N 1
ATOM 731 C CA . GLU A 1 91 ? 12.383 6.050 -24.013 1.00 84.00 91 GLU A CA 1
ATOM 732 C C . GLU A 1 91 ? 13.370 5.230 -24.864 1.00 84.00 91 GLU A C 1
ATOM 734 O O . GLU A 1 91 ? 13.238 5.190 -26.090 1.00 84.00 91 GLU A O 1
ATOM 739 N N . GLU A 1 92 ? 14.301 4.507 -24.237 1.00 82.38 92 GLU A N 1
ATOM 740 C CA . GLU A 1 92 ? 15.221 3.579 -24.914 1.00 82.38 92 GLU A CA 1
ATOM 741 C C . GLU A 1 92 ? 14.490 2.414 -25.594 1.00 82.38 92 GLU A C 1
ATOM 743 O O . GLU A 1 92 ? 14.725 2.133 -26.772 1.00 82.38 92 GLU A O 1
ATOM 748 N N . LEU A 1 93 ? 13.555 1.766 -24.892 1.00 80.62 93 LEU A N 1
ATOM 749 C CA . LEU A 1 93 ? 12.770 0.657 -25.443 1.00 80.62 93 LEU A CA 1
ATOM 750 C C . LEU A 1 93 ? 11.923 1.095 -26.641 1.00 80.62 93 LEU A C 1
ATOM 752 O O . LEU A 1 93 ? 11.808 0.356 -27.615 1.00 80.62 93 LEU A O 1
ATOM 756 N N . VAL A 1 94 ? 11.339 2.296 -26.595 1.00 81.50 94 VAL A N 1
ATOM 757 C CA . VAL A 1 94 ? 10.570 2.850 -27.718 1.00 81.50 94 VAL A CA 1
ATOM 758 C C . VAL A 1 94 ? 11.476 3.161 -28.909 1.00 81.50 94 VAL A C 1
ATOM 760 O O . VAL A 1 94 ? 11.093 2.852 -30.037 1.00 81.50 94 VAL A O 1
ATOM 763 N N . ARG A 1 95 ? 12.681 3.705 -28.685 1.00 83.38 95 ARG A N 1
ATOM 764 C CA . ARG A 1 95 ? 13.667 3.921 -29.759 1.00 83.38 95 ARG A CA 1
ATOM 765 C C . ARG A 1 95 ? 14.092 2.616 -30.430 1.00 83.38 95 ARG A C 1
ATOM 767 O O . ARG A 1 95 ? 14.231 2.611 -31.639 1.00 83.38 95 ARG A O 1
ATOM 774 N N . GLY A 1 96 ? 14.228 1.518 -29.685 1.00 75.88 96 GLY A N 1
ATOM 775 C CA . GLY A 1 96 ? 14.537 0.192 -30.246 1.00 75.88 96 GLY A CA 1
ATOM 776 C C . GLY A 1 96 ? 13.372 -0.508 -30.971 1.00 75.88 96 GLY A C 1
ATOM 777 O O . GLY A 1 96 ? 13.539 -1.613 -31.493 1.00 75.88 96 GLY A O 1
ATOM 778 N N . ILE A 1 97 ? 12.169 0.079 -30.963 1.00 76.50 97 ILE A N 1
ATOM 779 C CA . ILE A 1 97 ? 11.023 -0.377 -31.772 1.00 76.50 97 ILE A CA 1
ATOM 780 C C . ILE A 1 97 ? 10.970 0.342 -33.127 1.00 76.50 97 ILE A C 1
ATOM 782 O O . ILE A 1 97 ? 10.391 -0.219 -34.060 1.00 76.50 97 ILE A O 1
ATOM 786 N N . LEU A 1 98 ? 11.496 1.571 -33.198 1.00 70.12 98 LEU A N 1
ATOM 787 C CA . LEU A 1 98 ? 11.603 2.373 -34.421 1.00 70.12 98 LEU A CA 1
ATOM 788 C C . LEU A 1 98 ? 12.688 1.808 -35.343 1.00 70.12 98 LEU A C 1
ATOM 790 O O . LEU A 1 98 ? 12.443 1.849 -36.567 1.00 70.12 98 LEU A O 1
#

Secondary structure (DSSP, 8-state):
-HHHHHHTTHHHHHHHHHHHHHHTSHHHHHHHHHHHHHHHHHHHH-GGGTTS-HHHHHHHHHHHHHH-HHHHHHHHHHHHHHHHHHHHHHHHHHHTT-

Organism: NCBI:txid1051890

Radius of gyration: 18.9 Å; chains: 1; bounding box: 32×22×54 Å